Protein AF-A0A955RZF0-F1 (afdb_monomer)

pLDDT: mean 89.88, std 8.26, range [48.25, 97.12]

Secondary structure (DSSP, 8-state):
---GGGS-HHHHHHHHHT-TTS-HHHHHHHHHHHHHHHHHHHH-----HHHHHHHHHHHHHHHHHHPPP---

Nearest PDB structures (foldseek):
  7eqf-assembly2_D  TM=3.765E-01  e=4.157E+00  Streptomyces griseoluteus
  8glv-assembly1_Do  TM=3.542E-01  e=8.329E+00  Chlamydomonas reinhardtii

Foldseek 3Di:
DDPQVVDDLVRNLVVCVPDPLDDPVLSVLSNVLSVLVCCVVPVVDDDDPVSVVSSVVSVVVSCVVNDDDPDD

Radius of gyration: 13.55 Å; Cα contacts (8 Å, |Δi|>4): 29; chains: 1; bounding box: 33×25×36 Å

Structure (mmCIF, N/CA/C/O backbone):
data_AF-A0A955RZF0-F1
#
_entry.id   AF-A0A955RZF0-F1
#
loop_
_atom_site.group_PDB
_atom_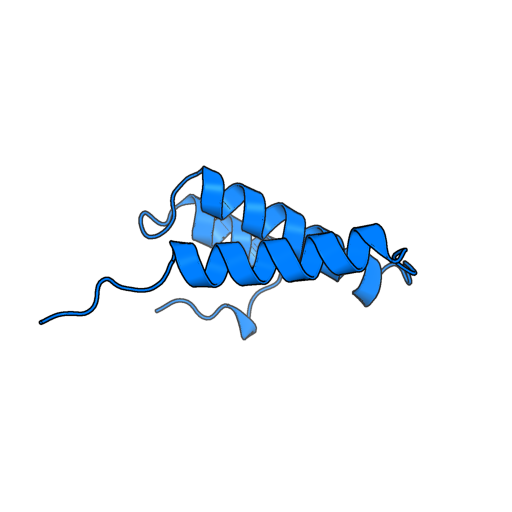site.id
_atom_site.type_symbol
_atom_site.label_atom_id
_atom_site.label_alt_id
_atom_site.label_comp_id
_atom_site.label_asym_id
_atom_site.label_entity_id
_atom_site.label_seq_id
_atom_site.pdbx_PDB_ins_code
_atom_site.Cartn_x
_atom_site.Cartn_y
_atom_site.Cartn_z
_atom_site.occupancy
_atom_site.B_iso_or_equiv
_atom_site.auth_seq_id
_atom_site.auth_comp_id
_atom_site.auth_asym_id
_atom_site.auth_atom_id
_atom_site.pdbx_PDB_model_num
ATOM 1 N N . SER A 1 1 ? -0.127 3.669 20.467 1.00 72.50 1 SER A N 1
ATOM 2 C CA . SER A 1 1 ? 0.193 4.465 19.263 1.00 72.50 1 SER A CA 1
ATOM 3 C C . SER A 1 1 ? 0.899 3.557 18.267 1.00 72.50 1 SER A C 1
ATOM 5 O O . SER A 1 1 ? 1.618 2.681 18.731 1.00 72.50 1 SER A O 1
ATOM 7 N N . ILE A 1 2 ? 0.667 3.702 16.958 1.00 79.50 2 ILE A N 1
ATOM 8 C CA . ILE A 1 2 ? 1.355 2.916 15.918 1.00 79.50 2 ILE A CA 1
ATOM 9 C C . 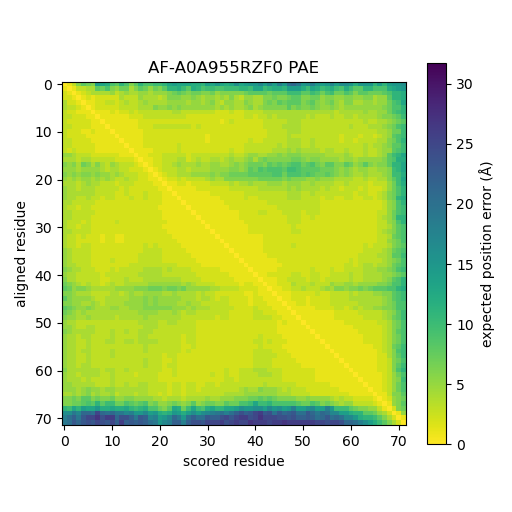ILE A 1 2 ? 2.528 3.732 15.374 1.00 79.50 2 ILE A C 1
ATOM 11 O O . ILE A 1 2 ? 2.362 4.911 15.072 1.00 79.50 2 ILE A O 1
ATOM 15 N N . LYS A 1 3 ? 3.710 3.123 15.266 1.00 86.94 3 LYS A N 1
ATOM 16 C CA . LYS A 1 3 ? 4.922 3.777 14.759 1.00 86.94 3 LYS A CA 1
ATOM 17 C C . LYS A 1 3 ? 5.251 3.314 13.340 1.00 86.94 3 LYS A C 1
ATOM 19 O O . LYS A 1 3 ? 6.309 2.757 13.086 1.00 86.94 3 LYS A O 1
ATOM 24 N N . ALA A 1 4 ? 4.315 3.527 12.418 1.00 86.38 4 ALA A N 1
ATOM 25 C CA . ALA A 1 4 ? 4.383 2.966 11.067 1.00 86.38 4 ALA A CA 1
ATOM 26 C C . ALA A 1 4 ? 5.680 3.310 10.306 1.00 86.38 4 ALA A C 1
ATOM 28 O O . ALA A 1 4 ? 6.191 2.478 9.572 1.00 86.38 4 ALA A O 1
ATOM 29 N N . SER A 1 5 ? 6.238 4.508 10.503 1.00 87.25 5 SER A N 1
ATOM 30 C CA . SER A 1 5 ? 7.468 4.960 9.834 1.00 87.25 5 SER A CA 1
ATOM 31 C C . SER A 1 5 ? 8.745 4.252 10.296 1.00 87.25 5 SER A C 1
ATOM 33 O O . SER A 1 5 ? 9.762 4.355 9.622 1.00 87.25 5 SER A O 1
ATOM 35 N N . GLU A 1 6 ? 8.714 3.587 11.453 1.00 92.56 6 GLU A N 1
ATOM 36 C CA . GLU A 1 6 ? 9.839 2.810 11.995 1.00 92.56 6 GLU A CA 1
ATOM 37 C C . GLU A 1 6 ? 9.731 1.315 11.629 1.00 92.56 6 GLU A C 1
ATOM 39 O O . GLU A 1 6 ? 10.553 0.525 12.079 1.00 92.56 6 GLU A O 1
ATOM 44 N N . MET A 1 7 ? 8.716 0.915 10.852 1.00 93.38 7 MET A N 1
ATOM 45 C CA . MET A 1 7 ? 8.399 -0.483 10.545 1.00 93.38 7 MET A CA 1
ATOM 46 C C . MET A 1 7 ? 8.603 -0.779 9.059 1.00 93.38 7 MET A C 1
ATOM 48 O O . MET A 1 7 ? 8.341 0.070 8.202 1.00 93.38 7 MET A O 1
ATOM 52 N N . THR A 1 8 ? 9.003 -2.008 8.736 1.00 92.81 8 THR A N 1
ATOM 53 C CA . THR A 1 8 ? 8.903 -2.504 7.356 1.00 92.81 8 THR A CA 1
ATOM 54 C C . THR A 1 8 ? 7.434 -2.665 6.948 1.00 92.81 8 THR A C 1
ATOM 56 O O . THR A 1 8 ? 6.537 -2.730 7.797 1.00 92.81 8 THR A O 1
ATOM 59 N N . THR A 1 9 ? 7.165 -2.773 5.642 1.00 93.62 9 THR A N 1
ATOM 60 C CA . THR A 1 9 ? 5.822 -3.090 5.124 1.00 93.62 9 THR A CA 1
ATOM 61 C C . THR A 1 9 ? 5.236 -4.330 5.808 1.00 93.62 9 THR A C 1
ATOM 63 O O . THR A 1 9 ? 4.081 -4.327 6.234 1.00 93.62 9 THR A O 1
ATOM 66 N N . GLU A 1 10 ? 6.039 -5.380 5.967 1.00 92.25 10 GLU A N 1
ATOM 67 C CA . GLU A 1 10 ? 5.624 -6.653 6.560 1.00 92.25 10 GLU A CA 1
ATOM 68 C C . GLU A 1 10 ? 5.286 -6.510 8.045 1.00 92.25 10 GLU A C 1
ATOM 70 O O . GLU A 1 10 ? 4.223 -6.955 8.487 1.00 92.25 10 GLU A O 1
ATOM 75 N N . GLU A 1 11 ? 6.151 -5.841 8.811 1.00 93.56 11 GLU A N 1
ATOM 76 C CA . GLU A 1 11 ? 5.929 -5.584 10.234 1.00 93.56 11 GLU A CA 1
ATOM 77 C C . GLU A 1 11 ? 4.660 -4.752 10.446 1.00 93.56 11 GLU A C 1
ATOM 79 O O . GLU A 1 11 ? 3.842 -5.057 11.321 1.00 93.56 11 GLU A O 1
ATOM 84 N N . PHE A 1 12 ? 4.468 -3.713 9.630 1.00 93.06 12 PHE A N 1
ATOM 85 C CA . PHE A 1 12 ? 3.306 -2.837 9.712 1.00 93.06 12 PHE A CA 1
ATOM 86 C C . PHE A 1 12 ? 2.004 -3.589 9.408 1.00 93.06 12 PHE A C 1
ATOM 88 O O . PHE A 1 12 ? 1.037 -3.489 10.170 1.00 93.06 12 PHE A O 1
ATOM 95 N N . LEU A 1 13 ? 1.979 -4.401 8.348 1.00 91.81 13 LEU A N 1
ATOM 96 C CA . LEU A 1 13 ? 0.814 -5.215 7.988 1.00 91.81 13 LEU A CA 1
ATOM 97 C C . LEU A 1 13 ? 0.512 -6.295 9.036 1.00 91.81 13 LEU A C 1
ATOM 99 O O . LEU A 1 13 ? -0.657 -6.528 9.358 1.00 91.81 13 LEU A O 1
ATOM 103 N N . LEU A 1 14 ? 1.542 -6.922 9.613 1.00 92.06 14 LEU A N 1
ATOM 104 C CA . LEU A 1 14 ? 1.376 -7.896 10.692 1.00 92.06 14 LEU A CA 1
ATOM 105 C C . LEU A 1 14 ? 0.768 -7.247 11.940 1.00 92.06 14 LEU A C 1
ATOM 107 O O . LEU A 1 14 ? -0.157 -7.804 12.535 1.00 92.06 14 LEU A O 1
ATOM 111 N N . HIS A 1 15 ? 1.239 -6.056 12.310 1.00 91.12 15 HIS A N 1
ATOM 112 C CA . HIS A 1 15 ? 0.665 -5.287 13.410 1.00 91.12 15 HIS A CA 1
ATOM 113 C C . HIS A 1 15 ? -0.799 -4.917 13.137 1.00 91.12 15 HIS A C 1
ATOM 115 O O . HIS A 1 15 ? -1.659 -5.090 14.003 1.00 91.12 15 HIS A O 1
ATOM 121 N N . LEU A 1 16 ? -1.111 -4.459 11.921 1.00 89.81 16 LEU A N 1
ATOM 122 C CA . LEU A 1 16 ? -2.476 -4.113 11.525 1.00 89.81 16 LEU A CA 1
ATOM 123 C C . LEU A 1 16 ? -3.427 -5.307 11.510 1.00 89.81 16 LEU A C 1
ATOM 125 O O . LEU A 1 16 ? -4.621 -5.121 11.753 1.00 89.81 16 LEU A O 1
ATOM 129 N N . ARG A 1 17 ? -2.937 -6.528 11.268 1.00 87.19 17 ARG A N 1
ATOM 130 C CA . ARG A 1 17 ? -3.770 -7.739 11.295 1.00 87.19 17 ARG A CA 1
ATOM 131 C C . ARG A 1 17 ? -4.562 -7.844 12.598 1.00 87.19 17 ARG A C 1
ATOM 133 O O . ARG 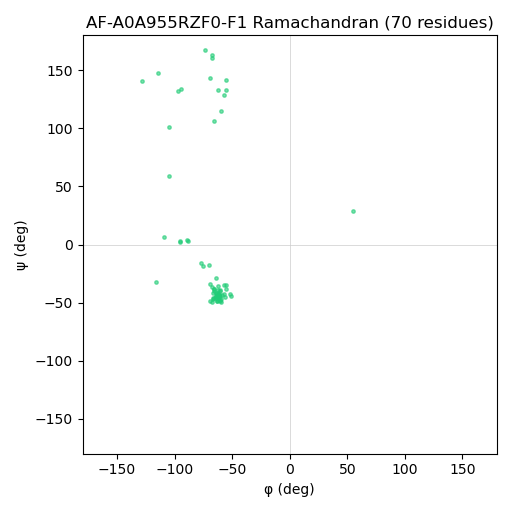A 1 17 ? -5.761 -8.101 12.539 1.00 87.19 17 ARG A O 1
ATOM 140 N N . ASN A 1 18 ? -3.919 -7.539 13.723 1.00 84.06 18 ASN A N 1
ATOM 141 C CA . ASN A 1 18 ? -4.494 -7.632 15.067 1.00 84.06 18 ASN A CA 1
ATOM 142 C C . ASN A 1 18 ? -5.200 -6.338 15.530 1.00 84.06 18 ASN A C 1
ATOM 144 O O . ASN A 1 18 ? -5.609 -6.249 16.681 1.00 84.06 18 ASN A O 1
ATOM 148 N N . SER A 1 19 ? -5.295 -5.316 14.674 1.00 84.88 19 SER A N 1
ATOM 149 C CA . SER A 1 19 ? -5.939 -4.036 14.990 1.00 84.88 19 SER A CA 1
ATOM 150 C C . SER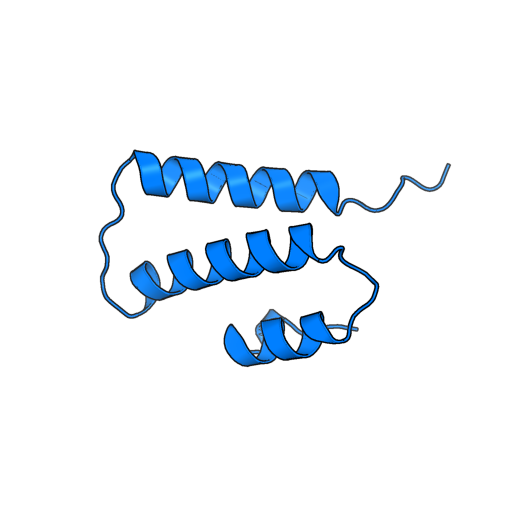 A 1 19 ? -7.399 -4.021 14.543 1.00 84.88 19 SER A C 1
ATOM 152 O O . SER A 1 19 ? -7.690 -4.326 13.385 1.00 84.88 19 SER A O 1
ATOM 154 N N . ASP A 1 20 ? -8.294 -3.554 15.410 1.00 86.81 20 ASP A N 1
ATOM 155 C CA . ASP A 1 20 ? -9.728 -3.402 15.109 1.00 86.81 20 ASP A CA 1
ATOM 156 C C . ASP A 1 20 ? -10.069 -2.040 14.480 1.00 86.81 20 ASP A C 1
ATOM 158 O O . ASP A 1 20 ? -11.224 -1.733 14.204 1.00 86.81 20 ASP A O 1
ATOM 162 N N . LYS A 1 21 ? -9.058 -1.196 14.231 1.00 85.75 21 LYS A N 1
ATOM 163 C CA . LYS A 1 21 ? -9.250 0.158 13.681 1.00 85.75 21 LYS A CA 1
ATOM 164 C C . LYS A 1 21 ? -9.577 0.185 12.189 1.00 85.75 21 LYS A C 1
ATOM 166 O O . LYS A 1 21 ? -10.017 1.212 11.688 1.00 85.75 21 LYS A O 1
ATOM 171 N N . LEU A 1 22 ? -9.299 -0.905 11.476 1.00 89.12 22 LEU A N 1
ATOM 172 C CA . LEU A 1 22 ? -9.492 -1.027 10.034 1.00 89.12 22 LEU A CA 1
ATOM 173 C C . LEU A 1 22 ? -10.302 -2.282 9.727 1.00 89.12 22 LEU A C 1
ATOM 175 O O . LEU A 1 22 ? -10.064 -3.339 10.314 1.00 89.12 22 LEU A O 1
ATOM 179 N N . THR A 1 23 ? -11.208 -2.180 8.759 1.00 91.44 23 THR A N 1
ATOM 180 C CA . THR A 1 23 ? -11.931 -3.338 8.229 1.00 91.44 23 THR A CA 1
ATOM 181 C C . THR A 1 23 ? -10.973 -4.264 7.478 1.00 91.44 23 THR A C 1
ATOM 183 O O . THR A 1 23 ? -9.898 -3.851 7.033 1.00 91.44 23 THR A O 1
ATOM 186 N N . SER A 1 24 ? -11.365 -5.524 7.284 1.00 90.69 24 SER A N 1
ATOM 187 C CA . SER A 1 24 ? -10.590 -6.469 6.466 1.00 90.69 24 SER A CA 1
ATOM 188 C C . SER A 1 24 ? -10.361 -5.954 5.040 1.00 90.69 24 SER A C 1
ATOM 190 O O . SER A 1 24 ? -9.285 -6.156 4.485 1.00 90.69 24 SER A O 1
ATOM 192 N N . GLN A 1 25 ? -11.333 -5.228 4.477 1.00 90.56 25 GLN A N 1
ATOM 193 C CA . GLN A 1 25 ? -11.210 -4.609 3.157 1.00 90.56 25 GLN A CA 1
ATOM 194 C C . GLN A 1 25 ? -10.157 -3.494 3.145 1.00 90.56 25 GLN A C 1
ATOM 196 O O . GLN A 1 25 ? -9.292 -3.491 2.273 1.00 90.56 25 GLN A O 1
ATOM 201 N N . HIS A 1 26 ? -10.155 -2.597 4.138 1.00 92.06 26 HIS A N 1
ATOM 202 C CA . HIS A 1 26 ? -9.121 -1.560 4.249 1.00 92.06 26 HIS A CA 1
ATOM 203 C C . HIS A 1 26 ? -7.722 -2.172 4.402 1.00 92.06 26 HIS A C 1
ATOM 205 O O . HIS A 1 26 ? -6.768 -1.695 3.791 1.00 92.06 26 HIS A O 1
ATOM 211 N N . LYS A 1 27 ? -7.594 -3.252 5.189 1.00 92.00 27 LYS A N 1
ATOM 212 C CA . LYS A 1 27 ? -6.324 -3.977 5.359 1.00 92.00 27 LYS A CA 1
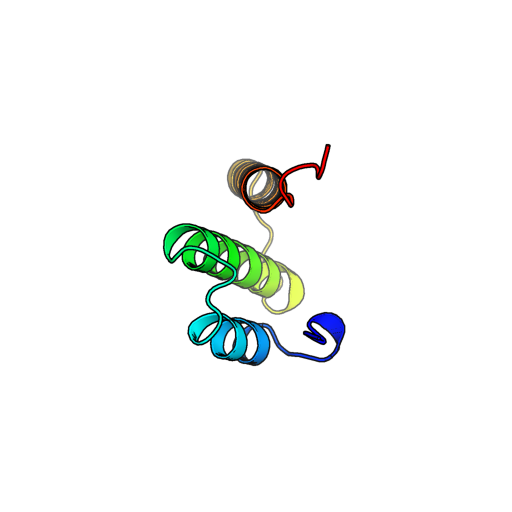ATOM 213 C C . LYS A 1 27 ? -5.827 -4.572 4.037 1.00 92.00 27 LYS A C 1
ATOM 215 O O . LYS A 1 27 ? -4.629 -4.522 3.778 1.00 92.00 27 LYS A O 1
ATOM 220 N N . GLN A 1 28 ? -6.730 -5.098 3.207 1.00 91.56 28 GLN A N 1
ATOM 221 C CA . GLN A 1 28 ? -6.384 -5.645 1.895 1.00 91.56 28 GLN A CA 1
ATOM 222 C C . GLN A 1 28 ? -5.916 -4.547 0.928 1.00 91.56 28 GLN A C 1
ATOM 224 O O . GLN A 1 28 ? -4.820 -4.655 0.390 1.00 91.56 28 GLN A O 1
ATOM 229 N N . ILE A 1 29 ? -6.670 -3.448 0.802 1.00 91.75 29 ILE A N 1
ATOM 230 C CA . ILE A 1 29 ? -6.293 -2.299 -0.046 1.00 91.75 29 ILE A CA 1
ATOM 231 C C . ILE A 1 29 ? -4.916 -1.754 0.356 1.00 91.75 29 ILE A C 1
ATOM 233 O O . ILE A 1 29 ? -4.059 -1.509 -0.489 1.00 91.75 29 ILE A O 1
ATOM 237 N N . LEU A 1 30 ? -4.678 -1.599 1.660 1.00 92.62 30 LEU A N 1
ATOM 238 C CA . LEU A 1 30 ? -3.406 -1.104 2.179 1.00 92.62 30 LEU A CA 1
ATOM 239 C C . LEU A 1 30 ? -2.244 -2.072 1.909 1.00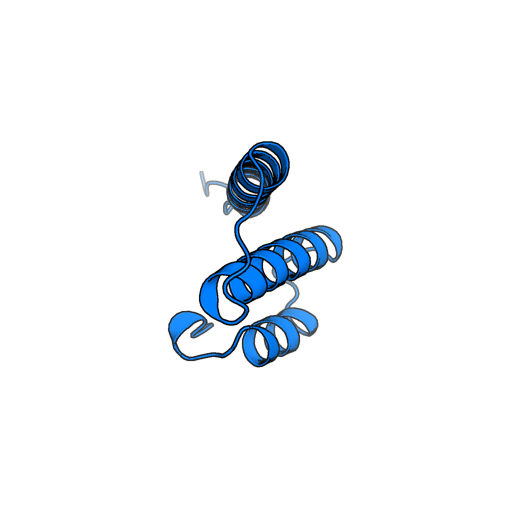 92.62 30 LEU A C 1
ATOM 241 O O . LEU A 1 30 ? -1.146 -1.626 1.578 1.00 92.62 30 LEU A O 1
ATOM 245 N N . LYS A 1 31 ? -2.474 -3.386 2.014 1.00 92.88 31 LYS A N 1
ATOM 246 C CA . LYS A 1 31 ? -1.478 -4.402 1.650 1.00 92.88 31 LYS A CA 1
ATOM 247 C C . LYS A 1 31 ? -1.095 -4.299 0.176 1.00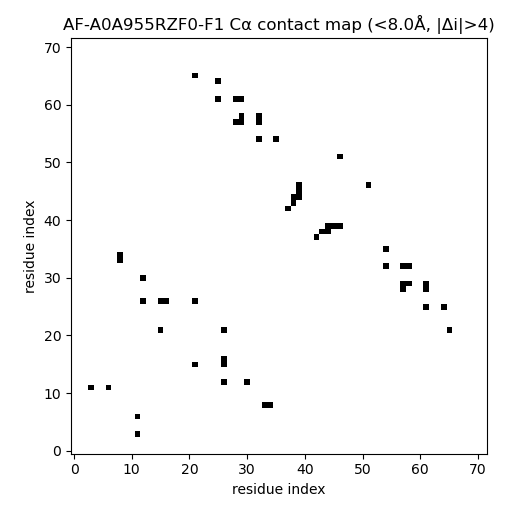 92.88 31 LYS A C 1
ATOM 249 O O . LYS A 1 31 ? 0.097 -4.298 -0.131 1.00 92.88 31 LYS A O 1
ATOM 254 N N . ASP A 1 32 ? -2.079 -4.201 -0.708 1.00 91.81 32 ASP A N 1
ATOM 255 C CA . ASP A 1 32 ? -1.847 -4.148 -2.153 1.00 91.81 32 ASP A CA 1
ATOM 256 C C . ASP A 1 32 ? -1.119 -2.852 -2.540 1.00 91.81 32 ASP A C 1
ATOM 258 O O . ASP A 1 32 ? -0.132 -2.884 -3.277 1.00 91.81 32 ASP A O 1
ATOM 262 N N . PHE A 1 33 ? -1.513 -1.725 -1.938 1.00 93.56 33 PHE A N 1
ATOM 263 C CA . PHE A 1 33 ? -0.844 -0.437 -2.116 1.00 93.56 33 PHE A CA 1
ATOM 264 C C . PHE A 1 33 ? 0.632 -0.466 -1.689 1.00 93.56 33 PHE A C 1
ATOM 266 O O . PHE A 1 33 ? 1.509 -0.045 -2.447 1.00 93.56 33 PHE A O 1
ATOM 273 N N . LEU A 1 34 ? 0.933 -0.972 -0.487 1.00 93.69 34 LEU A N 1
ATOM 274 C CA . LEU A 1 34 ? 2.312 -1.030 0.007 1.00 93.69 34 LEU A CA 1
ATOM 275 C C . LEU A 1 34 ? 3.167 -2.011 -0.803 1.00 93.69 34 LEU A C 1
ATOM 277 O O . LEU A 1 34 ? 4.318 -1.704 -1.101 1.00 93.69 34 LEU A O 1
ATOM 281 N N . SER A 1 35 ? 2.585 -3.132 -1.232 1.00 92.25 35 SER A N 1
ATOM 282 C CA . SER A 1 35 ? 3.269 -4.110 -2.087 1.00 92.25 35 SER A CA 1
ATOM 283 C C . SER A 1 35 ? 3.632 -3.507 -3.451 1.00 92.25 35 SER A C 1
ATOM 285 O O . SER A 1 35 ? 4.752 -3.685 -3.924 1.00 92.25 35 SER A O 1
ATOM 287 N N . SER A 1 36 ? 2.723 -2.729 -4.053 1.00 92.50 36 SER A N 1
ATOM 288 C CA . SER A 1 36 ? 2.998 -1.974 -5.285 1.00 92.50 36 SER A CA 1
ATOM 289 C C . SER A 1 36 ? 4.127 -0.954 -5.085 1.00 92.50 36 SER A C 1
ATOM 291 O O . SER A 1 36 ? 5.063 -0.881 -5.883 1.00 92.50 36 SER A O 1
ATOM 293 N N . CYS A 1 37 ? 4.117 -0.228 -3.961 1.00 93.62 37 CYS A N 1
ATOM 294 C CA . CYS A 1 37 ? 5.199 0.697 -3.625 1.00 93.62 37 CYS A CA 1
ATOM 295 C C . CYS A 1 37 ? 6.558 -0.007 -3.497 1.00 93.62 37 CYS A C 1
ATOM 297 O O . CYS A 1 37 ? 7.572 0.554 -3.911 1.00 93.62 37 CYS A O 1
ATOM 299 N N . ASP A 1 38 ? 6.599 -1.208 -2.920 1.00 94.62 38 ASP A N 1
ATOM 300 C CA . ASP A 1 38 ? 7.842 -1.950 -2.706 1.00 94.62 38 ASP A CA 1
ATOM 301 C C . ASP A 1 38 ? 8.455 -2.449 -4.023 1.00 94.62 38 ASP A C 1
ATOM 303 O O . ASP A 1 38 ? 9.679 -2.410 -4.180 1.00 94.62 38 ASP A O 1
ATOM 307 N N . LEU A 1 39 ? 7.633 -2.803 -5.020 1.00 95.00 39 LEU A N 1
ATOM 308 C CA . LEU A 1 39 ? 8.113 -3.109 -6.375 1.00 95.00 39 LEU A CA 1
ATOM 309 C C . LEU A 1 39 ? 8.853 -1.916 -6.995 1.00 95.00 39 LEU A C 1
ATOM 311 O O . LEU A 1 39 ? 9.934 -2.073 -7.569 1.00 95.00 39 LEU A O 1
ATOM 315 N N . VAL A 1 40 ? 8.314 -0.706 -6.839 1.00 94.50 40 VAL A N 1
ATOM 316 C CA . VAL A 1 40 ? 8.958 0.515 -7.345 1.00 94.50 40 VAL A CA 1
ATOM 317 C C . VAL A 1 40 ? 10.229 0.831 -6.550 1.00 94.50 40 VAL A C 1
ATOM 319 O O . VAL A 1 40 ? 11.289 1.055 -7.134 1.00 94.50 40 VAL A O 1
ATOM 322 N N . LYS A 1 41 ? 10.147 0.816 -5.212 1.00 91.94 41 LYS A N 1
ATOM 323 C CA . LYS A 1 41 ? 11.247 1.204 -4.311 1.00 91.94 41 LYS A CA 1
ATOM 324 C C . LYS A 1 41 ? 12.444 0.261 -4.379 1.00 91.94 41 LYS A C 1
ATOM 326 O O . LYS A 1 41 ? 13.580 0.727 -4.320 1.00 91.94 41 LYS A O 1
ATOM 331 N N . PHE A 1 42 ? 12.200 -1.045 -4.471 1.00 94.62 42 PHE A N 1
ATOM 332 C CA . PHE A 1 42 ? 13.242 -2.057 -4.287 1.00 94.62 42 PHE A CA 1
ATOM 333 C C . PHE A 1 42 ? 13.512 -2.890 -5.543 1.00 94.62 42 PHE A C 1
ATOM 335 O O . PHE A 1 42 ? 14.663 -3.260 -5.775 1.00 94.62 42 PHE A O 1
ATOM 342 N N . ALA A 1 43 ? 12.504 -3.148 -6.384 1.00 93.81 43 ALA A N 1
ATOM 343 C CA . ALA A 1 43 ? 12.657 -3.982 -7.582 1.00 93.81 43 ALA A CA 1
ATOM 344 C C . ALA A 1 43 ? 12.925 -3.185 -8.873 1.00 93.81 43 ALA A C 1
ATOM 346 O O . ALA A 1 43 ? 13.054 -3.784 -9.940 1.00 93.81 43 ALA A O 1
ATOM 347 N N . LYS A 1 44 ? 13.039 -1.849 -8.792 1.00 93.94 44 LYS A N 1
ATOM 348 C CA . LYS A 1 44 ? 13.176 -0.944 -9.953 1.00 93.94 44 LYS A CA 1
ATOM 349 C C . LYS A 1 44 ? 12.047 -1.126 -10.977 1.00 93.94 44 LYS A C 1
ATOM 351 O O . LYS A 1 44 ? 12.253 -0.899 -12.170 1.00 93.94 44 LYS A O 1
ATOM 356 N N . HIS A 1 45 ? 10.871 -1.548 -10.512 1.00 96.19 45 HIS A N 1
ATOM 357 C CA . HIS A 1 45 ? 9.684 -1.634 -11.351 1.00 96.19 45 HIS A CA 1
ATOM 358 C C . HIS A 1 45 ? 9.310 -0.237 -11.845 1.00 96.19 45 HIS A C 1
AT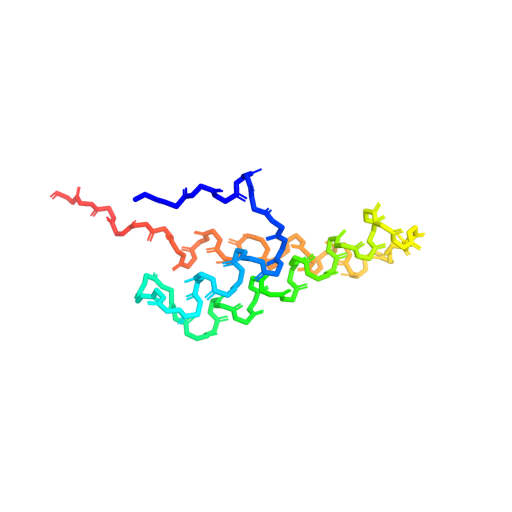OM 360 O O . HIS A 1 45 ? 9.279 0.711 -11.056 1.00 96.19 45 HIS A O 1
ATOM 366 N N . VAL A 1 46 ? 9.030 -0.115 -13.142 1.00 96.31 46 VAL A N 1
ATOM 367 C CA . VAL A 1 46 ? 8.525 1.120 -13.747 1.00 96.31 46 VAL A CA 1
ATOM 368 C C . VAL A 1 46 ? 7.039 0.904 -14.009 1.00 96.31 46 VAL A C 1
ATOM 370 O O . VAL A 1 46 ? 6.701 0.213 -14.973 1.00 96.31 46 VAL A O 1
ATOM 373 N N . PRO A 1 47 ? 6.157 1.436 -13.148 1.00 94.88 47 PRO A N 1
ATOM 374 C CA . PRO A 1 47 ? 4.735 1.201 -13.290 1.00 94.88 47 PRO A CA 1
ATOM 375 C C . PRO A 1 47 ? 4.193 1.923 -14.520 1.00 94.88 47 PRO A C 1
ATOM 377 O O . PRO A 1 47 ? 4.621 3.033 -14.848 1.00 94.88 47 PRO A O 1
ATOM 380 N N . GLY A 1 48 ? 3.242 1.287 -15.201 1.00 96.94 48 GLY A N 1
ATOM 381 C CA . GLY A 1 48 ? 2.506 1.923 -16.292 1.00 96.94 48 GLY A CA 1
ATOM 382 C C . GLY A 1 48 ? 1.492 2.947 -15.777 1.00 96.94 48 GLY A C 1
ATOM 383 O O . GLY A 1 48 ? 1.145 2.957 -14.596 1.00 96.94 48 GLY A O 1
ATOM 384 N N . ASP A 1 49 ? 0.946 3.768 -16.675 1.00 97.12 49 ASP A N 1
ATOM 385 C CA . ASP A 1 49 ? -0.006 4.829 -16.311 1.00 97.12 49 ASP A CA 1
ATOM 386 C C . ASP A 1 49 ? -1.223 4.310 -15.530 1.00 97.12 49 ASP A C 1
ATOM 388 O O . ASP A 1 49 ? -1.656 4.951 -14.573 1.00 97.12 49 ASP A O 1
ATOM 392 N N . SER A 1 50 ? -1.749 3.132 -15.890 1.00 95.56 50 SER A N 1
ATOM 393 C CA . SER A 1 50 ? -2.864 2.508 -15.163 1.00 95.56 50 SER A CA 1
ATOM 394 C C . SER A 1 50 ? -2.480 2.168 -13.726 1.00 95.56 50 SER A C 1
ATOM 396 O O . SER A 1 50 ? -3.190 2.554 -12.808 1.00 95.56 50 SER A O 1
ATOM 398 N N . GLU A 1 51 ? -1.328 1.524 -13.514 1.00 94.19 51 GLU A N 1
ATOM 399 C CA . GLU A 1 51 ? -0.860 1.145 -12.173 1.00 94.19 51 GLU A CA 1
ATOM 400 C C . GLU A 1 51 ? -0.618 2.380 -11.294 1.00 94.19 51 GLU A C 1
ATOM 402 O O . GLU A 1 51 ? -0.913 2.371 -10.097 1.00 94.19 51 GLU A O 1
ATOM 407 N N . ILE A 1 52 ? -0.127 3.470 -11.895 1.00 95.25 52 ILE A N 1
ATOM 408 C CA . ILE A 1 52 ? 0.031 4.760 -11.216 1.00 95.25 52 ILE A CA 1
ATOM 409 C C . ILE A 1 52 ? -1.336 5.305 -10.786 1.00 95.25 52 ILE A C 1
ATOM 411 O O . ILE A 1 52 ? -1.498 5.705 -9.630 1.00 95.25 52 ILE A O 1
ATOM 415 N N . GLN A 1 53 ? -2.325 5.325 -11.687 1.00 96.25 53 GLN A N 1
ATOM 416 C CA . GLN A 1 53 ? -3.672 5.800 -11.354 1.00 96.25 53 GLN A CA 1
ATOM 417 C C . GLN A 1 53 ? -4.343 4.926 -10.293 1.00 96.25 53 GLN A C 1
ATOM 419 O O . GLN A 1 53 ? -4.924 5.462 -9.349 1.00 96.25 53 GLN A O 1
ATOM 424 N N . ASP A 1 54 ? -4.207 3.607 -10.393 1.00 92.88 54 ASP A N 1
ATOM 425 C CA . ASP A 1 54 ? -4.751 2.657 -9.424 1.00 92.88 54 ASP A CA 1
ATOM 426 C C . ASP A 1 54 ? -4.140 2.881 -8.035 1.00 92.88 54 ASP A C 1
ATOM 428 O O . ASP A 1 54 ? -4.866 2.951 -7.042 1.00 92.88 54 ASP A O 1
ATOM 432 N N . GLY A 1 55 ? -2.824 3.105 -7.956 1.00 93.81 55 GLY A N 1
ATOM 433 C CA . GLY A 1 55 ? -2.143 3.444 -6.706 1.00 93.81 55 GLY A CA 1
ATOM 434 C C . GLY A 1 55 ? -2.631 4.761 -6.094 1.00 93.81 55 GLY A C 1
ATOM 435 O O . GLY A 1 55 ? -2.872 4.837 -4.886 1.00 93.81 55 GLY A O 1
ATOM 436 N N . ILE A 1 56 ? -2.826 5.797 -6.917 1.00 95.31 56 ILE A N 1
ATOM 437 C CA . ILE A 1 56 ? -3.364 7.090 -6.467 1.00 95.31 56 ILE A CA 1
ATOM 438 C C . ILE A 1 56 ? -4.799 6.932 -5.946 1.00 95.31 56 ILE A C 1
ATOM 440 O O . ILE A 1 56 ? -5.136 7.485 -4.895 1.00 95.31 56 ILE A O 1
ATOM 444 N N . ASN A 1 57 ? -5.642 6.191 -6.663 1.00 94.31 57 ASN A N 1
ATOM 445 C CA . ASN A 1 57 ? -7.034 5.966 -6.281 1.00 94.31 57 ASN A CA 1
ATOM 446 C C . ASN A 1 57 ? -7.125 5.152 -4.987 1.00 94.31 57 ASN A C 1
ATOM 448 O O . ASN A 1 57 ? -7.797 5.585 -4.056 1.00 94.31 57 ASN A O 1
ATOM 452 N N . ALA A 1 58 ? -6.353 4.069 -4.864 1.00 92.06 58 ALA A N 1
ATOM 453 C CA . ALA A 1 58 ? -6.282 3.271 -3.642 1.00 92.06 58 ALA A CA 1
ATOM 454 C C . ALA A 1 58 ? -5.868 4.111 -2.421 1.00 92.06 58 ALA A C 1
ATOM 456 O O . ALA A 1 58 ? -6.467 3.993 -1.350 1.00 92.06 58 ALA A O 1
ATOM 457 N N . ALA A 1 59 ? -4.882 5.004 -2.577 1.00 92.88 59 ALA A N 1
ATOM 458 C CA . ALA A 1 59 ? -4.465 5.907 -1.506 1.00 92.88 59 ALA A CA 1
ATOM 459 C C . ALA A 1 59 ? -5.580 6.890 -1.107 1.00 92.88 59 ALA A C 1
ATOM 461 O O . ALA A 1 59 ? -5.827 7.098 0.085 1.00 92.88 59 ALA A O 1
ATOM 462 N N . ARG A 1 60 ? -6.271 7.486 -2.088 1.00 94.19 60 ARG A N 1
ATOM 463 C CA . ARG A 1 60 ? -7.403 8.394 -1.835 1.00 94.19 60 ARG A CA 1
ATOM 464 C C . ARG A 1 60 ? -8.545 7.683 -1.122 1.00 94.19 60 ARG A C 1
ATOM 466 O O . ARG A 1 60 ? -9.032 8.203 -0.119 1.00 94.19 60 ARG A O 1
ATOM 473 N N . ASP A 1 61 ? -8.926 6.508 -1.606 1.00 91.06 61 ASP A N 1
ATOM 474 C CA . ASP A 1 61 ? -10.014 5.708 -1.052 1.00 91.06 61 ASP A CA 1
ATOM 475 C C . ASP A 1 61 ? -9.713 5.301 0.388 1.00 91.06 61 ASP A C 1
ATOM 477 O O . ASP A 1 61 ? -10.554 5.483 1.268 1.00 91.06 61 ASP A O 1
ATOM 481 N N . LEU A 1 62 ? -8.488 4.838 0.661 1.00 91.06 62 LEU A N 1
ATOM 482 C CA . LEU A 1 62 ? -8.072 4.484 2.013 1.00 91.06 62 LEU A CA 1
ATOM 483 C C . LEU A 1 62 ? -8.171 5.688 2.955 1.00 91.06 62 LEU A C 1
ATOM 485 O O . LEU A 1 62 ? -8.730 5.561 4.043 1.00 91.06 62 LEU A O 1
ATOM 489 N N . ILE A 1 63 ? -7.675 6.861 2.549 1.00 91.81 63 ILE A N 1
ATOM 490 C CA . ILE A 1 63 ? -7.776 8.081 3.362 1.00 91.81 63 ILE A CA 1
ATOM 491 C C . ILE A 1 63 ? -9.243 8.429 3.610 1.00 91.81 63 ILE A C 1
ATOM 493 O O . ILE A 1 63 ? -9.615 8.674 4.751 1.00 91.81 63 ILE A O 1
ATOM 497 N N . GLN A 1 64 ? -10.087 8.444 2.575 1.00 92.19 64 GLN A N 1
ATOM 498 C CA . GLN A 1 64 ? -11.497 8.812 2.715 1.00 92.19 64 GLN A CA 1
ATOM 499 C C . GLN A 1 64 ? -12.266 7.856 3.631 1.00 92.19 64 GLN A C 1
ATOM 501 O O . GLN A 1 64 ? -12.995 8.321 4.503 1.00 92.19 64 GLN A O 1
ATOM 506 N N . GLN A 1 65 ? -12.074 6.547 3.473 1.00 90.69 65 GLN A N 1
ATOM 507 C CA . GLN A 1 65 ? -12.805 5.524 4.226 1.00 90.69 65 GLN A CA 1
ATOM 508 C C . GLN A 1 65 ? -12.302 5.343 5.667 1.00 90.69 65 GLN A C 1
ATOM 510 O O . GLN A 1 65 ? -12.994 4.749 6.492 1.00 90.69 65 GLN A O 1
ATOM 515 N N . THR A 1 66 ? -11.104 5.842 5.988 1.00 89.12 66 THR A N 1
ATOM 516 C CA . THR A 1 66 ? -10.501 5.733 7.330 1.00 89.12 66 THR A CA 1
ATOM 517 C C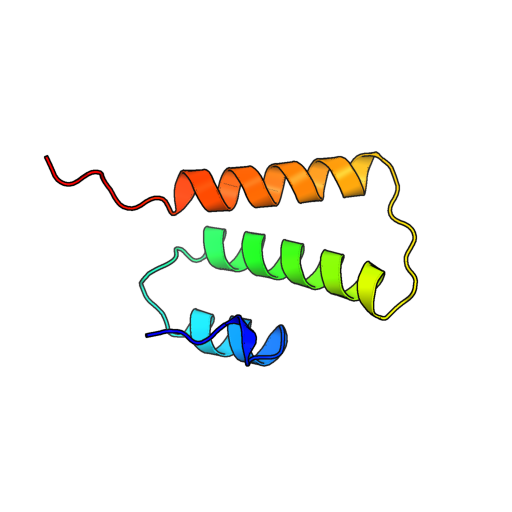 . THR A 1 66 ? -10.441 7.056 8.086 1.00 89.12 66 THR A C 1
ATOM 519 O O . THR A 1 66 ? -9.885 7.112 9.187 1.00 89.12 66 THR A O 1
ATOM 522 N N . LYS A 1 67 ? -11.041 8.121 7.537 1.00 89.12 67 LYS A N 1
ATOM 523 C CA . LYS A 1 67 ? -11.245 9.370 8.272 1.00 89.12 67 LYS A CA 1
ATOM 524 C C . LYS A 1 67 ? -12.010 9.085 9.572 1.00 89.12 67 LYS A C 1
ATOM 526 O O . LYS A 1 67 ? -13.023 8.385 9.535 1.00 89.12 67 LYS A O 1
ATOM 531 N N . PRO A 1 68 ? -11.562 9.630 10.717 1.00 83.00 68 PRO A N 1
ATOM 532 C CA . PRO A 1 68 ? -12.378 9.646 11.922 1.00 83.00 68 PRO A CA 1
ATOM 533 C C . PRO A 1 68 ? -13.719 10.317 11.614 1.00 83.00 68 PRO A C 1
ATOM 535 O O . PRO A 1 68 ? -13.747 11.306 10.880 1.00 83.00 68 PRO A O 1
ATOM 538 N N . ALA A 1 69 ? -14.814 9.804 12.175 1.00 74.94 69 ALA A N 1
ATOM 539 C CA . ALA A 1 69 ? -16.063 10.555 12.179 1.00 74.94 69 ALA A CA 1
ATOM 540 C C . ALA A 1 69 ? -15.793 11.905 12.857 1.00 74.94 69 ALA A C 1
ATOM 542 O O . ALA A 1 69 ? -15.191 11.931 13.934 1.00 74.94 69 ALA A O 1
ATOM 543 N N . GLU A 1 70 ? -16.166 13.014 12.216 1.00 68.06 70 GLU A N 1
ATOM 544 C CA . GLU A 1 70 ? -16.046 14.323 12.851 1.00 68.06 70 GLU A CA 1
ATOM 545 C C . GLU A 1 70 ? -16.893 14.314 14.125 1.00 68.06 70 GLU A C 1
ATOM 547 O O . GLU A 1 70 ? -18.113 14.153 14.075 1.00 68.06 70 GLU A O 1
ATOM 552 N N . SER A 1 71 ? -16.236 14.427 15.279 1.00 55.94 71 SER A N 1
ATOM 553 C CA . SER A 1 71 ? -16.916 14.661 16.546 1.00 55.94 71 SER A CA 1
ATOM 554 C C . SER A 1 71 ? -17.557 16.046 16.471 1.00 55.94 71 SER A C 1
ATOM 556 O O . SER A 1 71 ? -16.841 17.046 16.491 1.00 55.94 71 SER A O 1
ATOM 558 N N . SER A 1 72 ? -18.883 16.086 16.318 1.00 48.25 72 SER A N 1
ATOM 559 C CA . SER A 1 72 ? -19.691 17.301 16.499 1.00 48.25 72 SER A CA 1
ATOM 560 C C . SER A 1 72 ? -19.778 17.694 17.970 1.00 48.25 72 SER A C 1
ATOM 562 O O . SER A 1 72 ? -19.754 16.775 18.823 1.00 48.25 72 SER A O 1
#

Mean predicted aligned error: 4.23 Å

Solvent-accessible surface area (backbone atoms only — not comparable to full-atom values): 4494 Å² total; per-residue (Å²): 138,86,66,61,91,84,42,54,75,65,59,41,52,58,57,50,71,80,39,88,89,53,54,75,66,56,52,48,55,52,51,54,48,53,52,55,49,46,36,41,76,73,66,70,48,78,76,52,74,65,58,52,51,52,48,54,49,53,54,52,50,52,53,65,75,64,54,75,78,81,83,127

Sequence (72 aa):
SIKASEMTTEEFLLHLRNSDKLTSQHKQILKDFLSSCDLVKFAKHVPGDSEIQDGINAARDLIQQTKPAESS